Protein AF-A0A7V9QZ12-F1 (afdb_monomer_lite)

Radius of gyration: 15.35 Å; chains: 1; bounding box: 30×37×42 Å

Structure (mmCIF, N/CA/C/O backbone):
data_AF-A0A7V9QZ12-F1
#
_entry.id   AF-A0A7V9QZ12-F1
#
loop_
_atom_site.group_PDB
_atom_site.id
_atom_site.type_symbol
_atom_site.label_atom_id
_atom_site.label_alt_id
_atom_site.label_comp_id
_atom_site.label_asym_id
_atom_site.label_entity_id
_atom_site.label_seq_id
_atom_site.pdbx_PDB_ins_code
_atom_site.Cartn_x
_atom_site.Cartn_y
_atom_site.Cartn_z
_atom_site.occupancy
_atom_site.B_iso_or_equiv
_atom_site.auth_seq_id
_atom_site.auth_comp_id
_atom_site.auth_asym_id
_atom_site.auth_atom_id
_atom_site.pdbx_PDB_model_num
ATOM 1 N N . MET A 1 1 ? 4.732 -12.730 -3.473 1.00 60.94 1 MET A N 1
ATOM 2 C CA . MET A 1 1 ? 3.717 -12.464 -2.418 1.00 60.94 1 MET A CA 1
ATOM 3 C C . MET A 1 1 ? 2.388 -13.097 -2.796 1.00 60.94 1 MET A C 1
ATOM 5 O O . MET A 1 1 ? 1.938 -13.963 -2.061 1.00 60.94 1 MET A O 1
ATOM 9 N N . LEU A 1 2 ? 1.795 -12.708 -3.929 1.00 68.56 2 LEU A N 1
ATOM 10 C CA . LEU A 1 2 ? 0.577 -13.338 -4.446 1.00 68.56 2 LEU A CA 1
ATOM 11 C C . LEU A 1 2 ? 0.801 -14.803 -4.834 1.00 68.56 2 LEU A C 1
ATOM 13 O O . LEU A 1 2 ? 0.035 -15.653 -4.398 1.00 68.56 2 LEU A O 1
ATOM 17 N N . ASP A 1 3 ? 1.896 -15.104 -5.534 1.00 71.44 3 ASP A N 1
ATOM 18 C CA . ASP A 1 3 ? 2.171 -16.471 -6.011 1.00 71.44 3 ASP A CA 1
ATOM 19 C C . ASP A 1 3 ? 2.507 -17.461 -4.885 1.00 71.44 3 ASP A C 1
ATOM 21 O O . ASP A 1 3 ? 2.275 -18.657 -5.012 1.00 71.44 3 ASP A O 1
ATOM 25 N N . GLU A 1 4 ? 3.035 -16.962 -3.764 1.00 78.31 4 GLU A N 1
ATOM 26 C CA . GLU A 1 4 ? 3.465 -17.790 -2.628 1.00 78.31 4 GLU A CA 1
ATOM 27 C C . GLU A 1 4 ? 2.389 -17.903 -1.535 1.00 78.31 4 GLU A C 1
ATOM 29 O O . GLU A 1 4 ? 2.243 -18.954 -0.917 1.00 78.31 4 GLU A O 1
ATOM 34 N N . PHE A 1 5 ? 1.619 -16.835 -1.285 1.00 79.75 5 PHE A N 1
ATOM 35 C CA . PHE A 1 5 ? 0.692 -16.761 -0.146 1.00 79.75 5 PHE A CA 1
ATOM 36 C C . PHE A 1 5 ? -0.771 -16.495 -0.526 1.00 79.75 5 PHE A C 1
ATOM 38 O O . PHE A 1 5 ? -1.630 -16.527 0.358 1.00 79.75 5 PHE A O 1
ATOM 45 N N . GLY A 1 6 ? -1.063 -16.228 -1.802 1.00 83.38 6 GLY A N 1
ATOM 46 C CA . GLY A 1 6 ? -2.395 -15.870 -2.290 1.00 83.38 6 GLY A CA 1
ATOM 47 C C . GLY A 1 6 ? -2.897 -14.493 -1.830 1.00 83.38 6 GLY A C 1
ATOM 48 O O . GLY A 1 6 ? -2.354 -13.867 -0.916 1.00 83.38 6 GLY A O 1
ATOM 49 N N . CYS A 1 7 ? -3.970 -14.021 -2.470 1.00 88.75 7 CYS A N 1
ATOM 50 C CA . CYS A 1 7 ? -4.750 -12.865 -2.024 1.00 88.75 7 CYS A CA 1
ATOM 51 C C . CYS A 1 7 ? -5.982 -13.340 -1.244 1.00 88.75 7 CYS A C 1
ATOM 53 O O . CYS A 1 7 ? -6.811 -14.062 -1.791 1.00 88.75 7 CYS A O 1
ATOM 55 N N . ASP A 1 8 ? -6.140 -12.902 0.006 1.00 90.62 8 ASP A N 1
ATOM 56 C CA . ASP A 1 8 ? -7.363 -13.106 0.802 1.00 90.62 8 ASP A CA 1
ATOM 57 C C . ASP A 1 8 ? -8.255 -11.851 0.852 1.00 90.62 8 ASP A C 1
ATOM 59 O O . ASP A 1 8 ? -9.159 -11.762 1.685 1.00 90.62 8 ASP A O 1
ATOM 63 N N . ALA A 1 9 ? -7.990 -10.885 -0.036 1.00 91.25 9 ALA A N 1
ATOM 64 C CA . ALA A 1 9 ? -8.648 -9.583 -0.121 1.00 91.25 9 ALA A CA 1
ATOM 65 C C . ALA A 1 9 ? -8.611 -8.781 1.198 1.00 91.25 9 ALA A C 1
ATOM 67 O O . ALA A 1 9 ? -9.559 -8.070 1.534 1.00 91.25 9 ALA A O 1
ATOM 68 N N . ARG A 1 10 ? -7.526 -8.912 1.979 1.00 92.25 10 ARG A N 1
ATOM 69 C CA . ARG A 1 10 ? -7.333 -8.193 3.249 1.00 92.25 10 ARG A CA 1
ATOM 70 C C . ARG A 1 10 ? -5.982 -7.483 3.315 1.00 92.25 10 ARG A C 1
ATOM 72 O O . ARG A 1 10 ? -5.033 -7.805 2.606 1.00 92.25 10 ARG A O 1
ATOM 79 N N . LEU A 1 11 ? -5.896 -6.526 4.238 1.00 93.25 11 LEU A N 1
ATOM 80 C CA . LEU A 1 11 ? -4.689 -5.770 4.598 1.00 93.25 11 LEU A CA 1
ATOM 81 C C . LEU A 1 11 ? -3.920 -6.443 5.752 1.00 93.25 11 LEU A C 1
ATOM 83 O O . LEU A 1 11 ? -3.587 -5.801 6.752 1.00 93.25 11 LEU A O 1
ATOM 87 N N . ARG A 1 12 ? -3.698 -7.761 5.680 1.00 92.12 12 ARG A N 1
ATOM 88 C CA . ARG A 1 12 ? -3.125 -8.561 6.779 1.00 92.12 12 ARG A CA 1
ATOM 89 C C . ARG A 1 12 ? -1.751 -8.042 7.194 1.00 92.12 12 ARG A C 1
ATOM 91 O O . ARG A 1 12 ? -1.507 -7.806 8.381 1.00 92.12 12 ARG A O 1
ATOM 98 N N . TRP A 1 13 ? -0.866 -7.841 6.226 1.00 91.69 13 TRP A N 1
ATOM 99 C CA . TRP A 1 13 ? 0.503 -7.403 6.463 1.00 91.69 13 TRP A CA 1
ATOM 100 C C . TRP A 1 13 ? 0.555 -5.937 6.871 1.00 91.69 13 TRP A C 1
ATOM 102 O O . TRP A 1 13 ? 1.230 -5.606 7.849 1.00 91.69 13 TRP A O 1
ATOM 112 N N . ALA A 1 14 ? -0.198 -5.066 6.196 1.00 92.81 14 ALA A N 1
ATOM 113 C CA . ALA A 1 14 ? -0.264 -3.652 6.552 1.00 92.81 14 ALA A CA 1
ATOM 114 C C . ALA A 1 14 ? -0.793 -3.436 7.985 1.00 92.81 14 ALA A C 1
ATOM 116 O O . ALA A 1 14 ? -0.203 -2.672 8.758 1.00 92.81 14 ALA A O 1
ATOM 117 N N . CYS A 1 15 ? -1.854 -4.146 8.384 1.00 94.81 15 CYS A N 1
ATOM 118 C CA . CYS A 1 15 ? -2.410 -4.075 9.737 1.00 94.81 15 CYS A CA 1
ATOM 119 C C . CYS A 1 15 ? -1.458 -4.648 10.791 1.00 94.81 15 CYS A C 1
ATOM 121 O O . CYS A 1 15 ? -1.284 -4.040 11.853 1.00 94.81 15 CYS A O 1
ATOM 123 N N . HIS A 1 16 ? -0.804 -5.776 10.499 1.00 95.00 16 HIS A N 1
ATOM 124 C CA . HIS A 1 16 ? 0.191 -6.367 11.390 1.00 95.00 16 HIS A CA 1
ATOM 125 C C . HIS A 1 16 ? 1.398 -5.437 11.588 1.00 95.00 16 HIS A C 1
ATOM 127 O O . HIS A 1 16 ? 1.785 -5.139 12.721 1.00 95.00 16 HIS A O 1
ATOM 133 N N . TRP A 1 17 ? 1.944 -4.889 1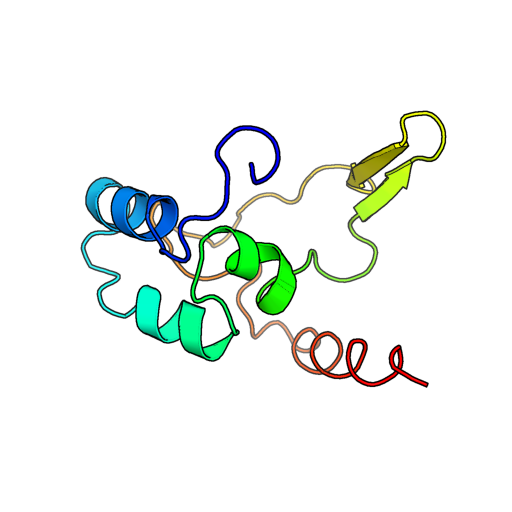0.497 1.00 94.25 17 TRP A N 1
ATOM 134 C CA . TRP A 1 17 ? 3.023 -3.906 10.550 1.00 94.25 17 TRP A CA 1
ATOM 135 C C . TRP A 1 17 ? 2.618 -2.669 11.356 1.00 94.25 17 TRP A C 1
ATOM 137 O O . TRP A 1 17 ? 3.388 -2.228 12.211 1.00 94.25 17 TRP A O 1
ATOM 147 N N . ARG A 1 18 ? 1.404 -2.133 11.152 1.00 95.75 18 ARG A N 1
ATOM 148 C CA . ARG A 1 18 ? 0.881 -1.004 11.938 1.00 95.75 18 ARG A CA 1
ATOM 149 C C . ARG A 1 18 ? 0.886 -1.339 13.425 1.00 95.75 18 ARG A C 1
ATOM 151 O O . ARG A 1 18 ? 1.403 -0.550 14.210 1.00 95.75 18 ARG A O 1
ATOM 158 N N . GLY A 1 19 ? 0.356 -2.505 13.799 1.00 96.50 19 GLY A N 1
ATOM 159 C CA . GLY A 1 19 ? 0.305 -2.961 15.189 1.00 96.50 19 GLY A CA 1
ATOM 160 C C . GLY A 1 19 ? 1.683 -3.051 15.848 1.00 96.50 19 GLY A C 1
ATOM 161 O O . GLY A 1 19 ? 1.832 -2.667 17.003 1.00 96.50 19 GLY A O 1
ATOM 162 N N . LEU A 1 20 ? 2.705 -3.486 15.108 1.00 96.19 20 LEU A N 1
ATOM 163 C CA . LEU A 1 20 ? 4.059 -3.653 15.644 1.00 96.19 20 LEU A CA 1
ATOM 164 C C . LEU A 1 20 ? 4.932 -2.394 15.580 1.00 96.19 20 LEU A C 1
ATOM 166 O O . LEU A 1 20 ? 5.802 -2.195 16.428 1.00 96.19 20 LEU A O 1
ATOM 170 N N . ARG A 1 21 ? 4.787 -1.578 14.532 1.00 93.81 21 ARG A N 1
ATOM 171 C CA . ARG A 1 21 ? 5.769 -0.541 14.164 1.00 93.81 21 ARG A CA 1
ATOM 172 C C . ARG A 1 21 ? 5.203 0.870 14.152 1.00 93.81 21 ARG A C 1
ATOM 174 O O . ARG A 1 21 ? 5.975 1.815 14.304 1.00 93.81 21 ARG A O 1
ATOM 181 N N . ALA A 1 22 ? 3.892 1.024 13.987 1.00 93.75 22 ALA A N 1
ATOM 182 C CA . ALA A 1 22 ? 3.234 2.324 13.943 1.00 93.75 22 ALA A CA 1
ATOM 183 C C . ALA A 1 22 ? 1.834 2.312 14.597 1.00 93.75 22 ALA A C 1
ATOM 185 O O . ALA A 1 22 ? 0.860 2.670 13.931 1.00 93.75 22 ALA A O 1
ATOM 186 N N . PRO A 1 23 ? 1.688 1.968 15.897 1.00 94.88 23 PRO A N 1
ATOM 187 C CA . PRO A 1 23 ? 0.366 1.795 16.518 1.00 94.88 23 PRO A CA 1
ATOM 188 C C . PRO A 1 23 ? -0.529 3.041 16.452 1.00 94.88 23 PRO A C 1
ATOM 190 O O . PRO A 1 23 ? -1.751 2.945 16.442 1.00 94.88 23 PRO A O 1
ATOM 193 N N . ARG A 1 24 ? 0.083 4.231 16.370 1.00 93.25 24 ARG A N 1
ATOM 194 C CA . ARG A 1 24 ? -0.620 5.519 16.259 1.00 93.25 24 ARG A CA 1
ATOM 195 C C . ARG A 1 24 ? -1.095 5.850 14.840 1.00 93.25 24 ARG A C 1
ATOM 197 O O . ARG A 1 24 ? -1.793 6.840 14.655 1.00 93.25 24 ARG A O 1
ATOM 204 N N . ALA A 1 25 ? -0.743 5.055 13.830 1.00 93.69 25 ALA A N 1
ATOM 205 C CA . ALA A 1 25 ? -1.181 5.256 12.450 1.00 93.69 25 ALA A CA 1
ATOM 206 C C . ALA A 1 25 ? -2.609 4.722 12.222 1.00 93.69 25 ALA A C 1
ATOM 208 O O . ALA A 1 25 ? -2.855 3.944 11.305 1.00 93.69 25 ALA A O 1
ATOM 209 N N . THR A 1 26 ? -3.561 5.161 13.045 1.00 94.00 26 THR A N 1
ATOM 210 C CA . THR A 1 26 ? -4.957 4.682 13.057 1.00 94.00 26 THR A CA 1
ATOM 211 C C . THR A 1 26 ? -5.696 4.924 11.741 1.00 94.00 26 THR A C 1
ATOM 213 O O . THR A 1 26 ? -6.617 4.191 11.405 1.00 94.00 26 THR A O 1
ATOM 216 N N . ALA A 1 27 ? -5.265 5.912 10.955 1.00 94.25 27 ALA A N 1
ATOM 217 C CA . ALA A 1 27 ? -5.827 6.210 9.640 1.00 94.25 27 ALA A CA 1
ATOM 218 C C . ALA A 1 27 ? -5.115 5.502 8.467 1.00 94.25 27 ALA A C 1
ATOM 220 O O . ALA A 1 27 ? -5.354 5.886 7.325 1.00 94.25 27 ALA A O 1
ATOM 221 N N . LEU A 1 28 ? -4.217 4.535 8.714 1.00 92.88 28 LEU A N 1
ATOM 222 C CA . LEU A 1 28 ? -3.460 3.859 7.651 1.00 92.88 28 LEU A CA 1
ATOM 223 C C . LEU A 1 28 ? -4.383 3.195 6.624 1.00 92.88 28 LEU A C 1
ATOM 225 O O . LEU A 1 28 ? -4.315 3.552 5.457 1.00 92.88 28 LEU A O 1
ATOM 229 N N . GLU A 1 29 ? -5.273 2.305 7.060 1.00 93.94 29 GLU A N 1
ATOM 230 C CA . GLU A 1 29 ? -6.184 1.561 6.173 1.00 93.94 29 GLU A CA 1
ATOM 231 C C . GLU A 1 29 ? -7.037 2.505 5.319 1.00 93.94 29 GLU A C 1
ATOM 233 O O . GLU A 1 29 ? -7.123 2.346 4.108 1.00 93.94 29 GLU A O 1
ATOM 238 N N . ARG A 1 30 ? -7.567 3.579 5.922 1.00 94.00 30 ARG A N 1
ATOM 239 C CA . ARG A 1 30 ? -8.309 4.616 5.191 1.00 94.00 30 ARG A CA 1
ATOM 240 C C . ARG A 1 30 ? -7.458 5.292 4.111 1.00 94.00 30 ARG A C 1
ATOM 242 O O . ARG A 1 30 ? -7.969 5.571 3.033 1.00 94.00 30 ARG A O 1
ATOM 249 N N . ARG A 1 31 ? -6.180 5.581 4.382 1.00 91.19 31 ARG A N 1
ATOM 250 C CA . ARG A 1 31 ? -5.269 6.156 3.376 1.00 91.19 31 ARG A CA 1
ATOM 251 C C . ARG A 1 31 ? -4.906 5.154 2.282 1.00 91.19 31 ARG A C 1
ATOM 253 O O . ARG A 1 31 ? -4.755 5.575 1.142 1.00 91.19 31 ARG A O 1
ATOM 260 N N . LEU A 1 32 ? -4.774 3.869 2.617 1.00 91.06 32 LEU A N 1
ATOM 261 C CA . LEU A 1 32 ? -4.567 2.799 1.637 1.00 91.06 32 LEU A CA 1
ATOM 262 C C . LEU A 1 32 ? -5.772 2.692 0.698 1.00 91.06 32 LEU A C 1
ATOM 264 O O . LEU A 1 32 ? -5.606 2.802 -0.513 1.00 91.06 32 LEU A O 1
ATOM 268 N N . ALA A 1 33 ? -6.984 2.648 1.252 1.00 91.44 33 ALA A N 1
ATOM 269 C CA . ALA A 1 33 ? -8.224 2.628 0.481 1.00 91.44 33 ALA A CA 1
ATOM 270 C C . ALA A 1 33 ? -8.373 3.854 -0.441 1.00 91.44 33 ALA A C 1
ATOM 272 O O . ALA A 1 33 ? -8.747 3.714 -1.599 1.00 91.44 33 ALA A O 1
ATOM 273 N N . GLN A 1 34 ? -7.997 5.056 0.017 1.00 90.00 34 GLN A N 1
ATOM 274 C CA . GLN A 1 34 ? -7.988 6.274 -0.820 1.00 90.00 34 GLN A CA 1
ATOM 275 C C . GLN A 1 34 ? -7.041 6.197 -2.028 1.00 90.00 34 GLN A C 1
ATOM 277 O O . GLN A 1 34 ? -7.124 7.033 -2.925 1.00 90.00 34 GLN A O 1
ATOM 282 N N . ARG A 1 35 ? -6.124 5.228 -2.039 1.00 86.75 35 ARG A N 1
ATOM 283 C CA . ARG A 1 35 ? -5.192 4.943 -3.134 1.00 86.75 35 ARG A CA 1
ATOM 284 C C . ARG A 1 35 ? -5.512 3.627 -3.850 1.00 86.75 35 ARG A C 1
ATOM 286 O O . ARG A 1 35 ? -4.692 3.152 -4.621 1.00 86.75 35 ARG A O 1
ATOM 293 N N . GLY A 1 36 ? -6.686 3.047 -3.595 1.00 90.44 36 GLY A N 1
ATOM 294 C CA . GLY A 1 36 ? -7.122 1.790 -4.201 1.00 90.44 36 GLY A CA 1
ATOM 295 C C . GLY A 1 36 ? -6.519 0.533 -3.573 1.00 90.44 36 GLY A C 1
ATOM 296 O O . GLY A 1 36 ? -6.612 -0.519 -4.185 1.00 90.44 36 GLY A O 1
ATOM 297 N N . GLY A 1 37 ? -5.897 0.627 -2.392 1.00 91.44 37 GLY A N 1
ATOM 298 C CA . GLY A 1 37 ? -5.340 -0.512 -1.661 1.00 91.44 37 GLY A CA 1
ATOM 299 C C . GLY A 1 37 ? -6.320 -1.083 -0.637 1.00 91.44 37 GLY A C 1
ATOM 300 O O . GLY A 1 37 ? -6.337 -0.617 0.506 1.00 91.44 37 GLY A O 1
ATOM 301 N N . TYR A 1 38 ? -7.112 -2.081 -1.028 1.00 92.75 38 TYR A N 1
ATOM 302 C CA . TYR A 1 38 ? -8.024 -2.835 -0.158 1.00 92.75 38 TYR A CA 1
ATOM 303 C C . TYR A 1 38 ? -7.471 -4.220 0.225 1.00 92.75 38 TYR A C 1
ATOM 305 O O . TYR A 1 38 ? -7.859 -4.761 1.262 1.00 92.75 38 TYR A O 1
ATOM 313 N N . CYS A 1 39 ? -6.503 -4.747 -0.530 1.00 92.44 39 CYS A N 1
ATOM 314 C CA . CYS A 1 39 ? -5.622 -5.851 -0.125 1.00 92.44 39 CYS A CA 1
ATOM 315 C C . CYS A 1 39 ? -4.146 -5.436 -0.091 1.00 92.44 39 CYS A C 1
ATOM 317 O O . CYS A 1 39 ? -3.758 -4.427 -0.678 1.00 92.44 39 CYS A O 1
ATOM 319 N N . ASP A 1 40 ? -3.294 -6.238 0.560 1.00 89.31 40 ASP A N 1
ATOM 320 C CA . ASP A 1 40 ? -1.840 -5.996 0.567 1.00 89.31 40 ASP A CA 1
ATOM 321 C C . ASP A 1 40 ? -1.226 -6.006 -0.849 1.00 89.31 40 ASP A C 1
ATOM 323 O O . ASP A 1 40 ? -0.253 -5.296 -1.098 1.00 89.31 40 ASP A O 1
ATOM 327 N N . CYS A 1 41 ? -1.814 -6.764 -1.780 1.00 87.00 41 CYS A N 1
ATOM 328 C CA . CYS A 1 41 ? -1.458 -6.761 -3.201 1.00 87.00 41 CYS A CA 1
ATOM 329 C C . CYS A 1 41 ? -1.662 -5.396 -3.863 1.00 87.00 41 CYS A C 1
ATOM 331 O O . CYS A 1 41 ? -0.754 -4.819 -4.461 1.00 87.00 41 CYS A O 1
ATOM 333 N N . GLU A 1 42 ? -2.854 -4.843 -3.675 1.00 89.62 42 GLU A N 1
ATOM 334 C CA . GLU A 1 42 ? -3.293 -3.600 -4.293 1.00 89.62 42 GLU A CA 1
ATOM 335 C C . GLU A 1 42 ? -2.543 -2.372 -3.773 1.00 89.62 42 GLU A C 1
ATOM 337 O O . GLU A 1 42 ? -2.594 -1.316 -4.396 1.00 89.62 42 GLU A O 1
ATOM 342 N N . ILE A 1 43 ? -1.822 -2.477 -2.651 1.00 85.75 43 ILE A N 1
ATOM 343 C CA . ILE A 1 43 ? -0.940 -1.399 -2.196 1.00 85.75 43 ILE A CA 1
ATOM 344 C C . ILE A 1 43 ? 0.064 -1.071 -3.310 1.00 85.75 43 ILE A C 1
ATOM 346 O O . ILE A 1 43 ? 0.156 0.080 -3.736 1.00 85.75 43 ILE A O 1
ATOM 350 N N . PHE A 1 44 ? 0.785 -2.068 -3.819 1.00 77.19 44 PHE A N 1
ATOM 351 C CA . PHE A 1 44 ? 1.798 -1.840 -4.852 1.00 77.19 44 PHE A CA 1
ATOM 352 C C . PHE A 1 44 ? 1.210 -1.810 -6.259 1.00 77.19 44 PHE A C 1
ATOM 354 O O . PHE A 1 44 ? 1.746 -1.104 -7.111 1.00 77.19 44 PHE A O 1
ATOM 361 N N . ASP A 1 45 ? 0.087 -2.494 -6.486 1.00 79.62 45 ASP A N 1
ATOM 362 C CA . ASP A 1 45 ? -0.556 -2.440 -7.792 1.00 79.62 45 ASP A CA 1
ATOM 363 C C . ASP A 1 45 ? -1.250 -1.095 -8.012 1.00 79.62 45 ASP A C 1
ATOM 365 O O . ASP A 1 45 ? -1.083 -0.515 -9.069 1.00 79.62 45 ASP A O 1
ATOM 369 N N . ASN A 1 46 ? -1.978 -0.532 -7.048 1.00 78.19 46 ASN A N 1
ATOM 370 C CA . ASN A 1 46 ? -2.827 0.638 -7.311 1.00 78.19 46 ASN A CA 1
ATOM 371 C C . ASN A 1 46 ? -2.267 1.950 -6.761 1.00 78.19 46 ASN A C 1
ATOM 373 O O . ASN A 1 46 ? -2.465 3.009 -7.360 1.00 78.19 46 ASN A O 1
ATOM 377 N N . GLY A 1 47 ? -1.605 1.903 -5.603 1.00 68.88 47 GLY A N 1
ATOM 378 C CA . GLY A 1 47 ? -1.395 3.110 -4.806 1.00 68.88 47 GLY A CA 1
ATOM 379 C C . GLY A 1 47 ? -0.015 3.746 -4.916 1.00 68.88 47 GLY A C 1
ATOM 380 O O . GLY A 1 47 ? 0.102 4.969 -4.782 1.00 68.88 47 GLY A O 1
ATOM 381 N N . TRP A 1 48 ? 1.026 2.939 -5.130 1.00 74.19 48 TRP A N 1
ATOM 382 C CA . TRP A 1 48 ? 2.413 3.396 -5.076 1.00 74.19 48 TRP A CA 1
ATOM 383 C C . TRP A 1 48 ? 3.282 2.710 -6.119 1.00 74.19 48 TRP A C 1
ATOM 385 O O . TRP A 1 48 ? 3.428 1.493 -6.123 1.00 74.19 48 TRP A O 1
ATOM 395 N N . SER A 1 49 ? 3.962 3.521 -6.920 1.00 70.75 49 SER A N 1
ATOM 396 C CA . SER A 1 49 ? 5.053 3.085 -7.787 1.00 70.75 49 SER A CA 1
ATOM 397 C C . SER A 1 49 ? 6.333 3.828 -7.400 1.00 70.75 49 SER A C 1
ATOM 399 O O . SER A 1 49 ? 6.256 4.920 -6.819 1.00 70.75 49 SER A O 1
ATOM 401 N N . PRO A 1 50 ? 7.520 3.267 -7.687 1.00 70.62 50 PRO A N 1
ATOM 402 C CA . PRO A 1 50 ? 8.760 4.029 -7.634 1.00 70.62 50 PRO A CA 1
ATOM 403 C C . PRO A 1 50 ? 8.633 5.322 -8.453 1.00 70.62 50 PRO A C 1
ATOM 405 O O . PRO A 1 50 ? 7.961 5.352 -9.481 1.00 70.62 50 PRO A O 1
ATOM 408 N N . VAL A 1 51 ? 9.252 6.403 -7.980 1.00 69.62 51 VAL A N 1
ATOM 409 C CA . VAL A 1 51 ? 9.204 7.702 -8.667 1.00 69.62 51 VAL A CA 1
ATOM 410 C C . VAL A 1 51 ? 10.026 7.636 -9.959 1.00 69.62 51 VAL A C 1
ATOM 412 O O . VAL A 1 51 ? 11.193 7.252 -9.914 1.00 69.62 51 VAL A O 1
ATOM 415 N N . GLY A 1 52 ? 9.439 8.065 -11.080 1.00 67.94 52 GLY A N 1
ATOM 416 C CA . GLY A 1 52 ? 10.144 8.274 -12.351 1.00 67.94 52 GLY A CA 1
ATOM 417 C C . GLY A 1 52 ? 10.776 7.008 -12.939 1.00 67.94 52 GLY A C 1
ATOM 418 O O . GLY A 1 52 ? 10.168 5.941 -12.950 1.00 67.94 52 GLY A O 1
ATOM 419 N N . ASP A 1 53 ? 12.010 7.136 -13.425 1.00 67.19 53 ASP A N 1
ATOM 420 C CA . ASP A 1 53 ? 12.834 6.073 -14.014 1.00 67.19 53 ASP A CA 1
ATOM 421 C C . ASP A 1 53 ? 13.710 5.343 -12.980 1.00 67.19 53 ASP A C 1
ATOM 423 O O . ASP A 1 53 ? 14.624 4.603 -13.347 1.00 67.19 53 ASP A O 1
ATOM 427 N N . ALA A 1 54 ? 13.438 5.523 -11.680 1.00 75.19 54 ALA A N 1
ATOM 428 C CA . ALA A 1 54 ? 14.288 5.007 -10.610 1.00 75.19 54 ALA A CA 1
ATOM 429 C C . ALA A 1 54 ? 14.417 3.477 -10.610 1.00 75.19 54 ALA A C 1
ATOM 431 O O . ALA A 1 54 ? 15.356 2.942 -10.017 1.00 75.19 54 ALA A O 1
ATOM 432 N N . VAL A 1 55 ? 13.510 2.773 -11.289 1.00 80.88 55 VAL A N 1
ATOM 433 C CA . VAL A 1 55 ? 13.649 1.353 -11.601 1.00 80.88 55 VAL A CA 1
ATOM 434 C C . VAL A 1 55 ? 13.704 1.120 -13.112 1.00 80.88 55 VAL A C 1
ATOM 436 O O . VAL A 1 55 ? 13.020 1.773 -13.897 1.00 80.88 55 VAL A O 1
ATOM 439 N N . ALA A 1 56 ? 14.543 0.173 -13.514 1.00 84.75 56 ALA A N 1
ATOM 440 C CA . ALA A 1 56 ? 14.670 -0.345 -14.865 1.00 84.75 56 ALA A CA 1
ATOM 441 C C . ALA A 1 56 ? 14.297 -1.817 -14.877 1.00 84.75 56 ALA A C 1
ATOM 443 O O . ALA A 1 56 ? 14.683 -2.558 -13.974 1.00 84.75 56 ALA A O 1
ATOM 444 N N . TYR A 1 57 ? 13.628 -2.248 -15.932 1.00 85.50 57 TYR A N 1
ATOM 445 C CA . TYR A 1 57 ? 13.518 -3.663 -16.226 1.00 85.50 57 TYR A CA 1
ATOM 446 C C . TYR A 1 57 ? 14.859 -4.188 -16.769 1.00 85.50 57 TYR A C 1
ATOM 448 O O . TYR A 1 57 ? 15.406 -3.628 -17.723 1.00 85.50 57 TYR A O 1
ATOM 456 N N . ASP A 1 58 ? 15.397 -5.228 -16.133 1.00 86.56 58 ASP A N 1
ATOM 457 C CA . ASP A 1 58 ? 16.590 -5.962 -16.553 1.00 86.56 58 ASP A CA 1
ATOM 458 C C . ASP A 1 58 ? 16.165 -7.231 -17.298 1.00 86.56 58 ASP A C 1
ATOM 460 O O . ASP A 1 58 ? 15.780 -8.232 -16.693 1.00 86.56 58 ASP A O 1
ATOM 464 N N . ALA A 1 59 ? 16.251 -7.184 -18.628 1.00 92.19 59 ALA A N 1
ATOM 465 C CA . ALA A 1 59 ? 15.839 -8.287 -19.489 1.00 92.19 59 ALA A CA 1
ATOM 466 C C . ALA A 1 59 ? 16.714 -9.543 -19.347 1.00 92.19 59 ALA A C 1
ATOM 468 O O . ALA A 1 59 ? 16.262 -10.627 -19.702 1.00 92.19 59 ALA A O 1
ATOM 469 N N . ALA A 1 60 ? 17.950 -9.423 -18.848 1.00 93.38 60 ALA A N 1
ATOM 470 C CA . ALA A 1 60 ? 18.825 -10.581 -18.679 1.00 93.38 60 ALA A CA 1
ATOM 471 C C . ALA A 1 60 ? 18.390 -11.456 -17.496 1.00 93.38 60 ALA A C 1
ATOM 473 O O . ALA A 1 60 ? 18.646 -12.659 -17.501 1.00 93.38 60 ALA A O 1
ATOM 474 N N . THR A 1 61 ? 17.743 -10.857 -16.492 1.00 88.56 61 THR A N 1
ATOM 475 C CA . THR A 1 61 ? 17.275 -11.567 -15.295 1.00 88.56 61 THR A CA 1
ATOM 476 C C . THR A 1 61 ? 15.759 -11.602 -15.148 1.00 88.56 61 THR A C 1
ATOM 478 O O . THR A 1 61 ? 15.294 -12.207 -14.194 1.00 88.56 61 THR A O 1
ATOM 481 N N . ASP A 1 62 ? 15.010 -10.958 -16.049 1.00 86.38 62 ASP A N 1
ATOM 482 C CA . ASP A 1 62 ? 13.549 -10.802 -15.959 1.00 86.38 62 ASP A CA 1
ATOM 483 C C . ASP A 1 62 ? 13.113 -10.178 -14.614 1.00 86.38 62 ASP A C 1
ATOM 485 O O . ASP A 1 62 ? 12.185 -10.615 -13.941 1.00 86.38 62 ASP A O 1
ATOM 489 N N . GLU A 1 63 ? 13.847 -9.150 -14.168 1.00 83.56 63 GLU A N 1
ATOM 490 C CA . GLU A 1 63 ? 13.605 -8.495 -12.878 1.00 83.56 63 GLU A CA 1
ATOM 491 C C . GLU A 1 63 ? 13.631 -6.970 -12.998 1.00 83.56 63 GLU A C 1
ATOM 493 O O . GLU A 1 63 ? 14.433 -6.383 -13.725 1.00 83.56 63 GLU A O 1
ATOM 498 N N . TRP A 1 64 ? 12.799 -6.296 -12.203 1.00 83.12 64 TRP A N 1
ATOM 499 C CA . TRP A 1 64 ? 12.886 -4.849 -12.012 1.00 83.12 64 TRP A CA 1
ATOM 500 C C . TRP A 1 64 ? 13.992 -4.503 -11.005 1.00 83.12 64 TRP A C 1
ATOM 502 O O . TRP A 1 64 ? 13.955 -4.929 -9.849 1.00 83.12 64 TRP A O 1
ATOM 512 N N . ARG A 1 65 ? 14.966 -3.682 -11.414 1.00 84.50 65 ARG A N 1
ATOM 513 C CA . ARG A 1 65 ? 16.115 -3.254 -10.597 1.00 84.50 65 ARG A CA 1
ATOM 514 C C . ARG A 1 65 ? 16.173 -1.741 -10.440 1.00 84.50 65 ARG A C 1
ATOM 516 O O . ARG A 1 65 ? 15.750 -1.004 -11.320 1.00 84.50 65 ARG A O 1
ATOM 523 N N . TRP A 1 66 ? 16.752 -1.257 -9.343 1.00 81.06 66 TRP A N 1
ATOM 524 C CA . TRP A 1 66 ? 17.014 0.177 -9.177 1.00 81.06 66 TRP A CA 1
ATOM 525 C C . TRP A 1 66 ? 18.071 0.662 -10.179 1.00 81.06 66 TRP A C 1
ATOM 527 O O . TRP A 1 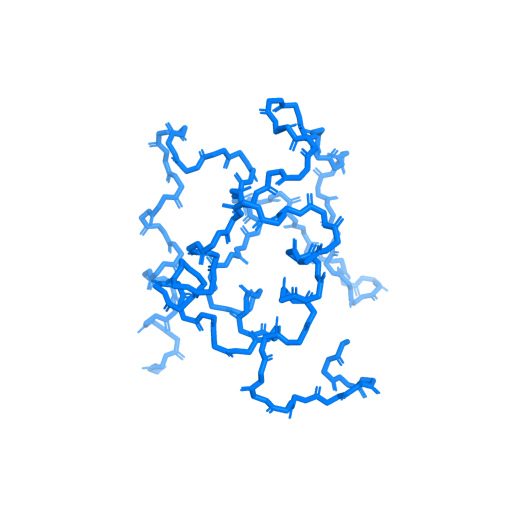66 ? 19.127 0.041 -10.319 1.00 81.06 66 TRP A O 1
ATOM 537 N N . ARG A 1 67 ? 17.814 1.796 -10.845 1.00 77.75 67 ARG A N 1
ATOM 538 C CA . ARG A 1 67 ? 18.824 2.522 -11.625 1.00 77.75 67 ARG A CA 1
ATOM 539 C C . ARG A 1 67 ? 19.780 3.208 -10.651 1.00 77.75 67 ARG A C 1
ATOM 541 O O . ARG A 1 67 ? 19.546 4.324 -10.203 1.00 77.75 67 ARG A O 1
ATOM 548 N N . GLY A 1 68 ? 20.843 2.502 -10.279 1.00 79.75 68 GLY A N 1
ATOM 549 C CA . GLY A 1 68 ? 21.823 2.970 -9.302 1.00 79.75 68 GLY A CA 1
ATOM 550 C C . GLY A 1 68 ? 21.484 2.565 -7.867 1.00 79.75 68 GLY A C 1
ATOM 551 O O . GLY A 1 68 ? 20.823 1.557 -7.613 1.00 79.75 68 GLY A O 1
ATOM 552 N N . SER A 1 69 ? 22.000 3.317 -6.897 1.00 78.62 69 SER A N 1
ATOM 553 C CA . SER A 1 69 ? 21.819 2.991 -5.485 1.00 78.62 69 SER A CA 1
ATOM 554 C C . SER A 1 69 ? 20.397 3.297 -5.025 1.00 78.62 69 SER A C 1
ATOM 556 O O . SER A 1 69 ? 19.841 4.362 -5.297 1.00 78.62 69 SER A O 1
ATOM 558 N N . ARG A 1 70 ? 19.808 2.355 -4.275 1.00 73.50 70 ARG A N 1
ATOM 559 C CA . ARG A 1 70 ? 18.488 2.554 -3.677 1.00 73.50 70 ARG A CA 1
ATOM 560 C C . ARG A 1 70 ? 18.516 3.831 -2.834 1.00 73.50 70 ARG A C 1
ATOM 562 O O . ARG A 1 70 ? 19.398 3.958 -1.974 1.00 73.50 70 ARG A O 1
ATOM 569 N N . PRO A 1 71 ? 17.559 4.748 -3.017 1.00 72.38 71 PRO A N 1
ATOM 570 C CA . PRO A 1 71 ? 17.609 5.999 -2.293 1.00 72.38 71 PRO A CA 1
ATOM 571 C C . PRO A 1 71 ? 1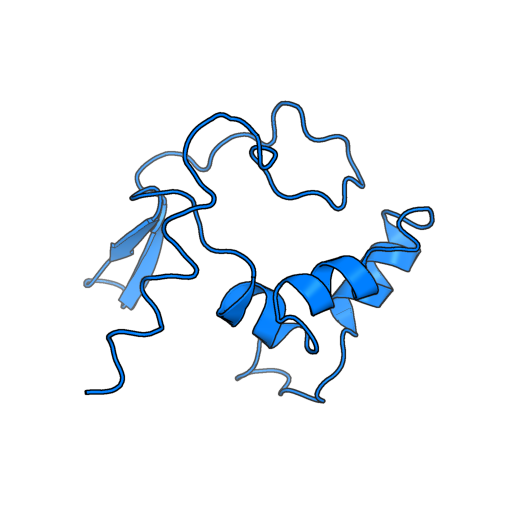7.539 5.788 -0.774 1.00 72.38 71 PRO A C 1
ATOM 573 O O . PRO A 1 71 ? 16.834 4.908 -0.268 1.00 72.38 71 PRO A O 1
ATOM 576 N N . SER A 1 72 ? 18.276 6.606 -0.021 1.00 73.88 72 SER A N 1
ATOM 577 C CA . SER A 1 72 ? 18.223 6.568 1.442 1.00 73.88 72 SER A CA 1
ATOM 578 C C . SER A 1 72 ? 16.869 7.076 1.938 1.00 73.88 72 SER A C 1
ATOM 580 O O . SER A 1 72 ? 16.412 8.106 1.453 1.00 73.88 72 SER A O 1
ATOM 582 N N . CYS A 1 73 ? 16.286 6.466 2.974 1.00 73.25 73 CYS A N 1
ATOM 583 C CA . CYS A 1 73 ? 15.033 6.920 3.605 1.00 73.25 73 CYS A CA 1
ATOM 584 C C . CYS A 1 73 ? 15.179 8.241 4.403 1.00 73.25 73 CYS A C 1
ATOM 586 O O . CYS A 1 73 ? 14.571 8.414 5.462 1.00 73.25 73 CYS A O 1
ATOM 588 N N . ARG A 1 74 ? 16.039 9.163 3.960 1.00 71.44 74 ARG A N 1
ATOM 589 C CA . ARG A 1 74 ? 16.378 10.409 4.652 1.00 71.44 74 ARG A CA 1
ATOM 590 C C . ARG A 1 74 ? 15.128 11.280 4.788 1.00 71.44 74 ARG A C 1
ATOM 592 O O . ARG A 1 74 ? 14.436 11.540 3.810 1.00 71.44 74 ARG A O 1
ATOM 599 N N . GLY A 1 75 ? 14.835 11.708 6.015 1.00 71.56 75 GLY A N 1
ATOM 600 C CA . GLY A 1 75 ? 13.636 12.485 6.347 1.00 71.56 75 GLY A CA 1
ATOM 601 C C . GLY A 1 75 ? 12.422 11.643 6.759 1.00 71.56 75 GLY A C 1
ATOM 602 O O . GLY A 1 75 ? 11.530 12.164 7.425 1.00 71.56 75 GLY A O 1
ATOM 603 N N . ALA A 1 76 ? 12.401 10.336 6.474 1.00 78.00 76 ALA A N 1
ATOM 604 C CA . ALA A 1 76 ? 11.382 9.443 7.017 1.00 78.00 76 ALA A CA 1
ATOM 605 C C . ALA A 1 76 ? 11.760 9.004 8.440 1.00 78.00 76 ALA A C 1
ATOM 607 O O . ALA A 1 76 ? 12.839 8.462 8.687 1.00 78.00 76 ALA A O 1
ATOM 608 N N . ARG A 1 77 ? 10.855 9.211 9.402 1.00 79.62 77 ARG A N 1
ATOM 609 C CA . ARG A 1 77 ? 11.024 8.675 10.760 1.00 79.62 77 ARG A CA 1
ATOM 610 C C . ARG A 1 77 ? 10.771 7.168 10.762 1.00 79.62 77 ARG A C 1
ATOM 612 O O . ARG A 1 77 ? 9.909 6.675 10.034 1.00 79.62 77 ARG A O 1
ATOM 619 N N . ARG A 1 78 ? 11.468 6.429 11.631 1.00 82.31 78 ARG A N 1
ATOM 620 C CA . ARG A 1 78 ? 11.141 5.018 11.895 1.00 82.31 78 ARG A CA 1
ATOM 621 C C . ARG A 1 78 ? 9.672 4.913 12.325 1.00 82.31 78 ARG A C 1
ATOM 623 O O . ARG A 1 78 ? 9.230 5.682 13.172 1.00 82.31 78 ARG A O 1
ATOM 630 N N . GLY A 1 79 ? 8.928 3.979 11.731 1.00 82.25 79 GLY A N 1
ATOM 631 C CA . GLY A 1 79 ? 7.485 3.843 11.972 1.00 82.25 79 GLY A CA 1
ATOM 632 C C . GLY A 1 79 ? 6.623 4.866 11.222 1.00 82.25 79 GLY A C 1
ATOM 633 O O . GLY A 1 79 ? 5.417 4.929 11.449 1.00 82.25 79 GLY A O 1
ATOM 634 N N . SER A 1 80 ? 7.207 5.667 10.320 1.00 84.19 80 SER A N 1
ATOM 635 C CA . SER A 1 80 ? 6.425 6.457 9.370 1.00 84.19 80 SER A CA 1
ATOM 636 C C . SER A 1 80 ? 5.580 5.529 8.502 1.00 84.19 80 SER A C 1
ATOM 638 O O . SER A 1 80 ? 6.070 4.531 7.982 1.00 84.19 80 SER A O 1
ATOM 640 N N . SER A 1 81 ? 4.313 5.894 8.342 1.00 86.69 81 SER A N 1
ATOM 641 C CA . SER A 1 81 ? 3.358 5.253 7.432 1.00 86.69 81 SER A CA 1
ATOM 642 C C . SER A 1 81 ? 3.003 6.167 6.253 1.00 86.69 81 SER A C 1
ATOM 644 O O . SER A 1 81 ? 1.914 6.068 5.687 1.00 86.69 81 SER A O 1
ATOM 646 N N . GLN A 1 82 ? 3.897 7.113 5.952 1.00 80.25 82 GLN A N 1
ATOM 647 C CA . GLN A 1 82 ? 3.847 7.983 4.782 1.00 80.25 82 GLN A CA 1
ATOM 648 C C . GLN A 1 82 ? 4.860 7.494 3.739 1.00 80.25 82 GLN A C 1
ATOM 650 O O . GLN A 1 82 ? 5.940 7.041 4.137 1.00 80.25 82 GLN A O 1
ATOM 655 N N . PRO A 1 83 ? 4.537 7.592 2.439 1.00 74.06 83 PRO A N 1
ATOM 656 C CA . PRO A 1 83 ? 5.469 7.256 1.370 1.00 74.06 83 PRO A CA 1
ATOM 657 C C . PRO A 1 83 ? 6.690 8.183 1.377 1.00 74.06 83 PRO A C 1
ATOM 659 O O . PRO A 1 83 ? 6.649 9.290 1.922 1.00 74.06 83 PRO A O 1
ATOM 662 N N . TRP A 1 84 ? 7.779 7.705 0.776 1.00 69.69 84 TRP A N 1
ATOM 663 C CA . TRP A 1 84 ? 9.030 8.444 0.640 1.00 69.69 84 TRP A CA 1
ATOM 664 C C . TRP A 1 84 ? 9.450 8.545 -0.844 1.00 69.69 84 TRP A C 1
ATOM 666 O O . TRP A 1 84 ? 9.386 7.521 -1.528 1.00 69.69 84 TRP A O 1
ATOM 676 N N . PRO A 1 85 ? 9.927 9.719 -1.318 1.00 61.69 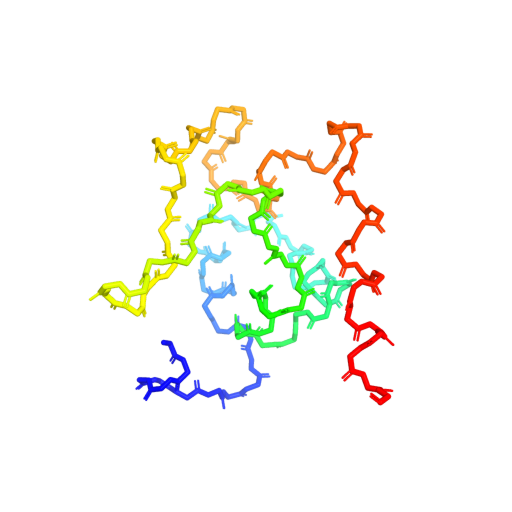85 PRO A N 1
ATOM 677 C CA . PRO A 1 85 ? 9.852 11.015 -0.634 1.00 61.69 85 PRO A CA 1
ATOM 678 C C . PRO A 1 85 ? 8.386 11.412 -0.373 1.00 61.69 85 PRO A C 1
ATOM 680 O O . PRO A 1 85 ? 7.481 10.878 -1.019 1.00 61.69 85 PRO A O 1
ATOM 683 N N . PRO A 1 86 ? 8.115 12.257 0.641 1.00 53.91 86 PRO A N 1
ATOM 684 C CA . PRO A 1 86 ? 6.751 12.647 0.959 1.00 53.91 86 PRO A CA 1
ATOM 685 C C . PRO A 1 86 ? 6.103 13.272 -0.272 1.00 53.91 86 PRO A C 1
ATOM 687 O O . PRO A 1 86 ? 6.707 14.081 -0.975 1.00 53.91 86 PRO A O 1
ATOM 690 N N . VAL A 1 87 ? 4.857 12.886 -0.517 1.00 51.09 87 VAL A N 1
ATOM 691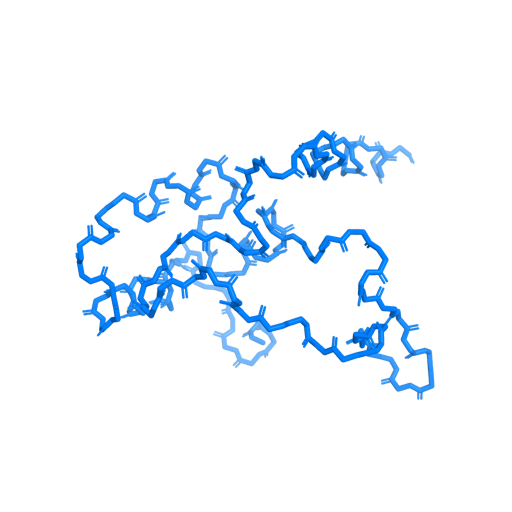 C CA . VAL A 1 87 ? 4.031 13.489 -1.555 1.00 51.09 87 VAL A CA 1
ATOM 692 C C . VAL A 1 87 ? 3.931 14.989 -1.257 1.00 51.09 87 VAL A C 1
ATOM 694 O O . VAL A 1 87 ? 3.342 15.363 -0.245 1.00 51.09 87 VAL A O 1
ATOM 697 N N . GLY A 1 88 ? 4.600 15.821 -2.059 1.00 42.81 88 GLY A N 1
ATOM 698 C CA . GLY A 1 88 ? 4.821 17.241 -1.750 1.00 42.81 88 GLY A CA 1
ATOM 699 C C . GLY A 1 88 ? 6.201 17.804 -2.116 1.00 42.81 88 GLY A C 1
ATOM 700 O O . GLY A 1 88 ? 6.411 18.995 -1.928 1.00 42.81 88 GLY A O 1
ATOM 701 N N . SER A 1 89 ? 7.132 17.012 -2.662 1.00 43.28 89 SER A N 1
ATOM 702 C CA . SER A 1 89 ? 8.248 17.553 -3.457 1.00 43.28 89 SER A CA 1
ATOM 703 C C . SER A 1 89 ? 7.816 17.680 -4.930 1.00 43.28 89 SER A C 1
ATOM 705 O O . SER A 1 89 ? 8.091 16.811 -5.753 1.00 43.28 89 SER A O 1
ATOM 707 N N . ASP A 1 90 ? 7.002 18.703 -5.173 1.00 36.19 90 ASP A N 1
ATOM 708 C CA . ASP A 1 90 ? 6.592 19.380 -6.418 1.00 36.19 90 ASP A CA 1
ATOM 709 C C . ASP A 1 90 ? 6.188 18.678 -7.737 1.00 36.19 90 ASP A C 1
ATOM 711 O O . ASP A 1 90 ? 5.594 19.374 -8.547 1.00 36.19 90 ASP A O 1
ATOM 715 N N . GLU A 1 91 ? 6.343 17.370 -8.002 1.00 37.62 91 GLU A N 1
ATOM 716 C CA . GLU A 1 91 ? 5.911 16.846 -9.337 1.00 37.62 91 GLU A CA 1
ATOM 717 C C . GLU A 1 91 ? 5.285 15.438 -9.418 1.00 37.62 91 GLU A C 1
ATOM 719 O O . GLU A 1 91 ? 4.849 15.011 -10.484 1.00 37.62 91 GLU A O 1
ATOM 724 N N . ALA A 1 92 ? 5.159 14.676 -8.331 1.00 40.41 92 ALA A N 1
ATOM 725 C CA . ALA A 1 92 ? 4.905 13.231 -8.480 1.00 40.41 92 ALA A CA 1
ATOM 726 C C . ALA A 1 92 ? 3.427 12.771 -8.501 1.00 40.41 92 ALA A C 1
ATOM 728 O O . ALA A 1 92 ? 3.169 11.587 -8.719 1.00 40.41 92 ALA A O 1
ATOM 729 N N . LEU A 1 93 ? 2.437 13.641 -8.251 1.00 40.00 93 LEU A N 1
ATOM 730 C CA . LEU A 1 93 ? 1.039 13.191 -8.089 1.00 40.00 93 LEU A CA 1
ATOM 731 C C . LEU A 1 93 ? 0.210 13.114 -9.372 1.00 40.00 93 LEU A C 1
ATOM 733 O O . LEU A 1 93 ? -0.793 12.402 -9.377 1.00 40.00 93 LEU A O 1
ATOM 737 N N . SER A 1 94 ? 0.607 13.800 -10.442 1.00 32.44 94 SER A N 1
ATOM 738 C CA . SER A 1 94 ? -0.257 13.934 -11.622 1.00 32.44 94 SER A CA 1
ATOM 739 C C . SER A 1 94 ? -0.115 12.799 -12.643 1.00 32.44 94 SER A C 1
ATOM 741 O O . SER A 1 94 ? -1.012 12.622 -13.459 1.00 32.44 94 SER A O 1
ATOM 743 N N . LEU A 1 95 ? 0.957 11.995 -12.600 1.00 35.56 95 LEU A N 1
ATOM 744 C CA . LEU A 1 95 ? 1.241 11.029 -13.674 1.00 35.56 95 LEU A CA 1
ATOM 745 C C . LEU A 1 95 ? 0.711 9.602 -13.444 1.00 35.56 95 LEU A C 1
ATOM 747 O O . LEU A 1 95 ? 0.325 8.940 -14.405 1.00 35.56 95 LEU A O 1
ATOM 751 N N . VAL A 1 96 ? 0.645 9.108 -12.203 1.00 41.75 96 VAL A N 1
ATOM 752 C CA . VAL A 1 96 ? 0.393 7.666 -11.972 1.00 41.75 96 VAL A CA 1
ATOM 753 C C . VAL A 1 96 ? -1.084 7.279 -12.142 1.00 41.75 96 VAL A C 1
ATOM 755 O O . VAL A 1 96 ? -1.383 6.186 -12.614 1.00 41.75 96 VAL A O 1
ATOM 758 N N . VAL A 1 97 ? -2.027 8.181 -11.843 1.00 39.34 97 VAL A N 1
ATOM 759 C CA . VAL A 1 97 ? -3.468 7.917 -12.045 1.00 39.34 97 VAL A CA 1
ATOM 760 C C . VAL A 1 97 ? -3.872 8.040 -13.524 1.00 39.34 97 VAL A C 1
ATOM 762 O O . VAL A 1 97 ? -4.824 7.392 -13.954 1.00 39.34 97 VAL A O 1
ATOM 765 N N . ALA A 1 98 ? -3.143 8.825 -14.326 1.00 32.31 98 ALA A N 1
ATOM 766 C CA . ALA A 1 98 ? -3.457 9.032 -15.740 1.00 32.31 98 ALA A CA 1
ATOM 767 C C . ALA A 1 98 ? -3.022 7.854 -16.632 1.00 32.31 98 ALA A C 1
ATOM 769 O O . ALA A 1 98 ? -3.751 7.487 -17.548 1.00 32.31 98 ALA A O 1
ATOM 770 N N . ALA A 1 99 ? -1.885 7.213 -16.336 1.00 34.53 99 ALA A N 1
ATOM 771 C CA . ALA A 1 99 ? -1.299 6.192 -17.21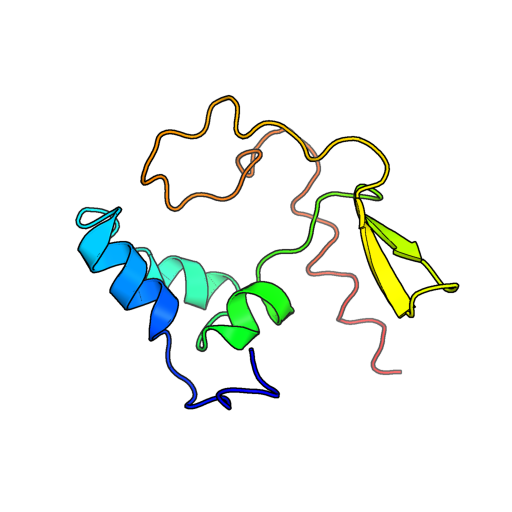1 1.00 34.53 99 ALA A CA 1
ATOM 772 C C . ALA A 1 99 ? -2.058 4.849 -17.244 1.00 34.53 99 ALA A C 1
ATOM 774 O O . ALA A 1 99 ? -1.892 4.082 -18.184 1.00 34.53 99 ALA A O 1
ATOM 775 N N . ARG A 1 100 ? -2.903 4.547 -16.248 1.00 38.19 100 ARG A N 1
ATOM 776 C CA . ARG A 1 100 ? -3.690 3.295 -16.223 1.00 38.19 100 ARG A CA 1
ATOM 777 C C . ARG A 1 100 ? -5.027 3.372 -16.956 1.00 38.19 100 ARG A C 1
ATOM 779 O O . ARG A 1 100 ? -5.635 2.338 -17.187 1.00 38.19 100 ARG A O 1
ATOM 786 N N . ARG A 1 101 ? -5.492 4.571 -17.321 1.00 34.78 101 ARG A N 1
ATOM 787 C CA . ARG A 1 101 ? -6.750 4.751 -18.069 1.00 34.78 101 ARG A CA 1
ATOM 788 C C . ARG A 1 101 ? -6.592 4.655 -19.586 1.00 34.78 101 ARG A C 1
ATOM 790 O O . ARG A 1 101 ? -7.601 4.652 -20.271 1.00 34.78 101 ARG A O 1
ATOM 797 N N . THR A 1 102 ? -5.366 4.587 -20.100 1.00 36.88 102 THR A N 1
ATOM 798 C CA . THR A 1 102 ? -5.079 4.579 -21.546 1.00 36.88 102 THR A CA 1
ATOM 799 C C . THR A 1 102 ? -4.624 3.217 -22.075 1.00 36.88 102 THR A C 1
ATOM 801 O O . THR A 1 102 ? -4.186 3.144 -23.215 1.00 36.88 102 THR A O 1
ATOM 804 N N . SER A 1 103 ? -4.675 2.159 -21.258 1.00 37.22 103 SER A N 1
ATOM 805 C CA . SER A 1 103 ? -4.288 0.796 -21.666 1.00 37.22 103 SER A CA 1
ATOM 806 C C . SER A 1 103 ? -5.479 -0.150 -21.870 1.00 37.22 103 SER A C 1
ATOM 808 O O . SER A 1 103 ? -5.260 -1.321 -22.159 1.00 37.22 103 SER A O 1
ATOM 810 N N . ASP A 1 104 ? -6.709 0.356 -21.731 1.00 36.56 104 ASP A N 1
ATOM 811 C CA . ASP A 1 104 ? -7.948 -0.304 -22.161 1.00 36.56 104 ASP A CA 1
ATOM 812 C C . ASP A 1 104 ? -8.497 0.443 -23.396 1.00 36.56 104 ASP A C 1
ATOM 814 O O . ASP A 1 104 ? -9.502 1.149 -23.311 1.00 36.56 104 ASP A O 1
ATOM 818 N N . GLU A 1 105 ? -7.794 0.338 -24.526 1.00 36.06 105 GLU A N 1
ATOM 819 C CA . GLU A 1 105 ? -8.323 0.566 -25.886 1.00 36.06 105 GLU A CA 1
ATOM 820 C C . GLU A 1 105 ? -7.599 -0.337 -26.893 1.00 36.06 105 GLU A C 1
ATOM 822 O O . GLU A 1 105 ? -6.353 -0.451 -26.802 1.00 36.06 105 GLU A O 1
#

Secondary structure (DSSP, 8-state):
-HHHH---SS-HHHHHHHHHH-TT-TTHHHHHHTTT-SSHHHIIIII---STTSEEEETTTTEEEESSSPPP-TTPPTT--S-SS-TTSSSSSSSTTTTTSSS--

Foldseek 3Di:
DCVPPNWPQAQVVVVVCCVVWNVPVPCLCVVCVVQVRSTPVCSDVGHDDPFDPQWDQDPVVRDIDGPDDDDDQPPADGSDSADPPHPPPPDGPPPRVPVVVPPPD

pLDDT: mean 75.4, std 19.64, range [32.31, 96.5]

Sequence (105 aa):
MLDEFGCDARLRWACHWRGLRAPRATALERRLAQRGGYCDCEIFDNGWSPVGDAVAYDAATDEWRWRGSRPSCRGARRGSSQPWPPVGSDEALSLVVAARRTSDE